Protein AF-A0A6B3CK06-F1 (afdb_monomer_lite)

Foldseek 3Di:
DDDDLVQAVVLLVAWGDDPQWTWHDDPDFKIWIWGDDPVGIDIDMDGSVVSVVVSVVVVVVVVPDDPPD

pLDDT: mean 93.3, std 9.47, range [57.38, 98.44]

Structure (mmCIF, N/CA/C/O backbone):
data_AF-A0A6B3CK06-F1
#
_entry.id   AF-A0A6B3CK06-F1
#
loop_
_atom_site.group_PDB
_atom_site.id
_atom_site.type_symbol
_atom_site.label_atom_id
_atom_site.label_alt_id
_atom_site.label_comp_id
_atom_site.label_asym_id
_atom_site.label_entity_id
_atom_site.label_seq_id
_atom_site.pdbx_PDB_ins_code
_atom_site.Cartn_x
_atom_site.Cartn_y
_atom_site.Cartn_z
_atom_site.occupancy
_atom_site.B_iso_or_equiv
_atom_site.auth_seq_id
_atom_site.auth_comp_id
_atom_site.auth_asym_id
_atom_site.auth_atom_id
_atom_site.pdbx_PDB_model_num
ATOM 1 N N . TRP A 1 1 ? 0.015 10.663 -10.779 1.00 85.25 1 TRP A N 1
ATOM 2 C CA . TRP A 1 1 ? -0.659 9.352 -10.841 1.00 85.25 1 TRP A CA 1
ATOM 3 C C . TRP A 1 1 ? -2.013 9.435 -10.167 1.00 85.25 1 TRP A C 1
ATOM 5 O O . TRP A 1 1 ? -2.147 10.167 -9.193 1.00 85.25 1 TRP A O 1
ATOM 15 N N . THR A 1 2 ? -2.989 8.692 -10.671 1.00 92.19 2 THR A N 1
ATOM 16 C CA . THR A 1 2 ? -4.291 8.458 -10.038 1.00 92.19 2 THR A CA 1
ATOM 17 C C . THR A 1 2 ? -4.506 6.951 -9.980 1.00 92.19 2 THR A C 1
ATOM 19 O O . THR A 1 2 ? -4.095 6.234 -10.887 1.00 92.19 2 THR A O 1
ATOM 22 N N . PHE A 1 3 ? -5.086 6.460 -8.894 1.00 94.31 3 PHE A N 1
ATOM 23 C CA . PHE A 1 3 ? -5.356 5.038 -8.685 1.00 94.31 3 PHE A CA 1
ATOM 24 C C . PHE A 1 3 ? -6.505 4.890 -7.693 1.00 94.31 3 PHE A C 1
ATOM 26 O O . PHE A 1 3 ? -6.861 5.843 -6.987 1.00 94.31 3 PHE A O 1
ATOM 33 N N . SER A 1 4 ? -7.115 3.708 -7.6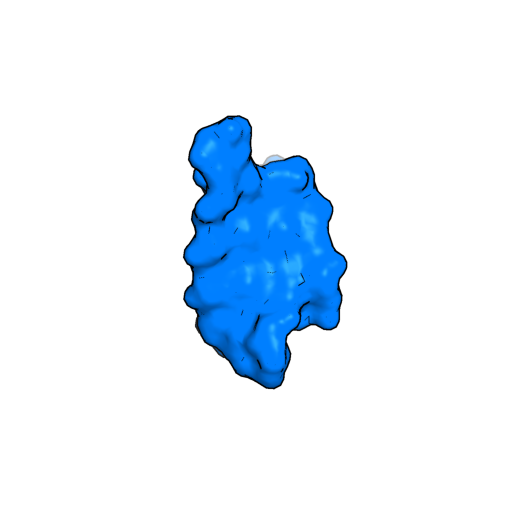57 1.00 96.06 4 SER A N 1
ATOM 34 C CA . SER A 1 4 ? -8.294 3.481 -6.834 1.00 96.06 4 SER A CA 1
ATOM 35 C C . SER A 1 4 ? -7.970 3.531 -5.336 1.00 96.06 4 SER A C 1
ATOM 37 O O . SER A 1 4 ? -6.932 3.067 -4.862 1.00 96.06 4 SER A O 1
ATOM 39 N N . ARG A 1 5 ? -8.909 4.051 -4.537 1.00 96.44 5 ARG A N 1
ATOM 40 C CA . ARG A 1 5 ? -8.830 3.946 -3.071 1.00 96.44 5 ARG A CA 1
ATOM 41 C C . ARG A 1 5 ? -8.799 2.481 -2.614 1.00 96.44 5 ARG A C 1
ATOM 43 O O . ARG A 1 5 ? -8.122 2.155 -1.643 1.00 96.44 5 ARG A O 1
ATOM 50 N N . ALA A 1 6 ? -9.508 1.612 -3.335 1.00 97.12 6 ALA A N 1
ATOM 51 C CA . ALA A 1 6 ? -9.530 0.176 -3.086 1.00 97.12 6 ALA A CA 1
ATOM 52 C C . ALA A 1 6 ? -8.133 -0.454 -3.205 1.00 97.12 6 ALA A C 1
ATOM 54 O O . ALA A 1 6 ? -7.787 -1.298 -2.380 1.00 97.12 6 ALA A O 1
ATOM 55 N N . LEU A 1 7 ? -7.302 -0.000 -4.154 1.00 97.88 7 LEU A N 1
ATOM 56 C CA . LEU A 1 7 ? -5.922 -0.467 -4.283 1.00 97.88 7 LEU A CA 1
ATOM 57 C C . LEU A 1 7 ? -5.105 -0.213 -3.007 1.00 97.88 7 LEU A C 1
ATOM 59 O O . LEU A 1 7 ? -4.380 -1.100 -2.563 1.00 97.88 7 LEU A O 1
ATOM 63 N N . LEU A 1 8 ? -5.250 0.955 -2.370 1.00 96.88 8 LEU A N 1
ATOM 64 C CA . LEU A 1 8 ? -4.575 1.233 -1.092 1.00 96.88 8 LEU A CA 1
ATOM 65 C C . LEU A 1 8 ? -5.055 0.313 0.030 1.00 96.88 8 LEU A C 1
ATOM 67 O O . LEU A 1 8 ? -4.260 -0.148 0.844 1.00 96.88 8 LEU A O 1
ATOM 71 N N . GLU A 1 9 ? -6.360 0.056 0.094 1.00 97.50 9 GLU A N 1
ATOM 72 C CA . GLU A 1 9 ? -6.955 -0.798 1.125 1.00 97.50 9 GLU A CA 1
ATOM 73 C C . GLU A 1 9 ? -6.489 -2.248 1.004 1.00 97.50 9 GLU A C 1
ATOM 75 O O . GLU A 1 9 ? -6.191 -2.890 2.013 1.00 97.50 9 GLU A O 1
ATOM 80 N N . GLN A 1 10 ? -6.404 -2.751 -0.226 1.00 97.94 10 GLN A N 1
ATOM 81 C CA . GLN A 1 10 ? -5.870 -4.076 -0.526 1.00 97.94 10 GLN A CA 1
ATOM 82 C C . GLN A 1 10 ? -4.368 -4.131 -0.233 1.00 97.94 10 GLN A C 1
ATOM 84 O O . GLN A 1 10 ? -3.923 -5.020 0.492 1.00 97.94 10 GLN A O 1
ATOM 89 N N . GLY A 1 11 ? -3.625 -3.126 -0.701 1.00 97.44 11 GLY A N 1
ATOM 90 C CA . GLY A 1 11 ? -2.179 -2.986 -0.539 1.00 97.44 11 GLY A CA 1
ATOM 91 C C . GLY A 1 11 ? -1.698 -2.867 0.908 1.00 97.44 11 GLY A C 1
ATOM 92 O O . GLY A 1 11 ? -0.560 -3.210 1.210 1.00 97.44 11 GLY A O 1
ATOM 93 N N . LEU A 1 12 ? -2.558 -2.426 1.831 1.00 96.69 12 LEU A N 1
ATOM 94 C CA . LEU A 1 12 ? -2.277 -2.447 3.272 1.00 96.69 12 LEU A CA 1
ATOM 95 C C . LEU A 1 12 ? -2.390 -3.847 3.897 1.00 96.69 12 LEU A C 1
ATOM 97 O O . LEU A 1 12 ? -1.883 -4.060 4.998 1.00 96.69 12 LEU A O 1
ATOM 101 N N . ARG A 1 13 ? -3.084 -4.785 3.241 1.00 95.88 13 ARG A N 1
ATOM 102 C CA . ARG A 1 13 ? -3.322 -6.151 3.742 1.00 95.88 13 ARG A CA 1
ATOM 103 C C . ARG A 1 13 ? -2.359 -7.160 3.128 1.00 95.88 13 ARG A C 1
ATOM 105 O O . ARG A 1 13 ? -1.884 -8.049 3.826 1.00 95.88 13 ARG A O 1
ATOM 112 N N . ALA A 1 14 ? -2.096 -7.030 1.834 1.00 97.44 14 ALA A N 1
ATOM 113 C CA . ALA A 1 14 ? -1.219 -7.897 1.060 1.00 97.44 14 ALA A CA 1
ATOM 114 C C . ALA A 1 14 ? -0.724 -7.142 -0.185 1.00 97.44 14 ALA A C 1
ATOM 116 O O . ALA A 1 14 ? -1.327 -6.133 -0.548 1.00 97.44 14 ALA A O 1
ATOM 117 N N . PRO A 1 15 ? 0.342 -7.606 -0.859 1.00 98.38 15 PRO A N 1
ATOM 118 C CA . PRO A 1 15 ? 0.757 -7.022 -2.130 1.00 98.38 15 PRO A CA 1
ATOM 119 C C . PRO A 1 15 ? -0.391 -6.970 -3.152 1.00 98.38 15 PRO A C 1
ATOM 121 O O . PRO A 1 15 ? -1.038 -7.982 -3.418 1.00 98.38 15 PRO A O 1
ATOM 124 N N . ALA A 1 16 ? -0.629 -5.792 -3.728 1.00 98.44 16 ALA A N 1
ATOM 125 C CA . ALA A 1 16 ? -1.684 -5.506 -4.697 1.00 98.44 16 ALA A CA 1
ATOM 126 C C . ALA A 1 16 ? -1.172 -4.556 -5.796 1.00 98.44 16 ALA A C 1
ATOM 128 O O . ALA A 1 16 ? -0.168 -3.861 -5.620 1.00 98.44 16 ALA A O 1
ATOM 129 N N . GLY A 1 17 ? -1.844 -4.520 -6.949 1.00 97.88 17 GLY A N 1
ATOM 130 C CA . GLY A 1 17 ? -1.443 -3.662 -8.065 1.00 97.88 17 GLY A CA 1
ATOM 131 C C . GLY A 1 17 ? -2.570 -3.364 -9.046 1.00 97.88 17 GLY A C 1
ATOM 132 O O . GLY A 1 17 ? -3.434 -4.208 -9.267 1.00 97.88 17 GLY A O 1
ATOM 133 N N . GLU A 1 18 ? -2.528 -2.176 -9.646 1.00 97.69 18 GLU A N 1
ATOM 134 C CA . GLU A 1 18 ? -3.446 -1.721 -10.695 1.00 97.69 18 GLU A CA 1
ATOM 135 C C . GLU A 1 18 ? -2.658 -0.868 -11.700 1.00 97.69 18 GLU A C 1
ATOM 137 O O . GLU A 1 18 ? -2.076 0.154 -11.330 1.00 97.69 18 GLU A O 1
ATOM 142 N N . GLY A 1 19 ? -2.603 -1.306 -12.963 1.00 95.56 19 GLY A N 1
ATOM 143 C CA . GLY A 1 19 ? -1.786 -0.660 -13.994 1.00 95.56 19 GLY A CA 1
ATOM 144 C C . GLY A 1 19 ? -0.323 -0.523 -13.563 1.00 95.56 19 GLY A C 1
ATOM 145 O O . GLY A 1 19 ? 0.324 -1.505 -13.193 1.00 95.56 19 GLY A O 1
ATOM 146 N N . ASP A 1 20 ? 0.167 0.714 -13.568 1.00 96.69 20 ASP A N 1
ATOM 147 C CA . ASP A 1 20 ? 1.548 1.057 -13.225 1.00 96.69 20 ASP A CA 1
ATOM 148 C C . ASP A 1 20 ? 1.795 1.230 -11.714 1.00 96.69 20 ASP A C 1
ATOM 150 O O . ASP A 1 20 ? 2.913 1.541 -11.293 1.00 96.69 20 ASP A O 1
ATOM 154 N N . VAL A 1 21 ? 0.767 1.048 -10.879 1.00 98.25 21 VAL A N 1
ATOM 155 C CA . VAL A 1 21 ? 0.853 1.254 -9.428 1.00 98.25 21 VAL A CA 1
ATOM 156 C C . VAL A 1 21 ? 0.900 -0.083 -8.699 1.00 98.25 21 VAL A C 1
ATOM 158 O O . VAL A 1 21 ? 0.056 -0.956 -8.905 1.00 98.25 21 VAL A O 1
ATOM 161 N N . ARG A 1 22 ? 1.875 -0.238 -7.803 1.00 98.25 22 ARG A N 1
ATOM 162 C CA . ARG A 1 22 ? 2.026 -1.401 -6.915 1.00 98.25 22 ARG A CA 1
ATOM 163 C C . ARG A 1 22 ? 2.007 -0.930 -5.466 1.00 98.25 22 ARG A C 1
ATOM 165 O O . ARG A 1 22 ? 2.610 0.090 -5.154 1.00 98.25 22 ARG A O 1
ATOM 172 N N . VAL A 1 23 ? 1.318 -1.653 -4.585 1.00 98.38 23 VAL A N 1
ATOM 173 C CA . VAL A 1 23 ? 1.214 -1.327 -3.154 1.00 98.38 23 VAL A CA 1
ATOM 174 C C . VAL A 1 23 ? 1.387 -2.592 -2.322 1.00 98.38 23 VAL A C 1
ATOM 176 O O . VAL A 1 23 ? 0.759 -3.605 -2.619 1.00 98.38 23 VAL A O 1
ATOM 179 N N . TRP A 1 24 ? 2.211 -2.561 -1.277 1.00 98.38 24 TRP A N 1
ATOM 180 C CA . TRP A 1 24 ? 2.366 -3.698 -0.361 1.00 98.38 24 TRP A CA 1
ATOM 181 C C . TRP A 1 24 ? 2.750 -3.256 1.054 1.00 98.38 24 TRP A C 1
ATOM 183 O O . TRP A 1 24 ? 3.349 -2.188 1.237 1.00 98.38 24 TRP A O 1
ATOM 193 N N . PRO A 1 25 ? 2.452 -4.082 2.077 1.00 97.62 25 PRO A N 1
ATOM 194 C CA . PRO A 1 25 ? 2.961 -3.845 3.417 1.00 97.62 25 PRO A CA 1
ATOM 195 C C . PRO A 1 25 ? 4.470 -4.108 3.456 1.00 97.62 25 PRO A C 1
ATOM 197 O O . PRO A 1 25 ? 4.962 -5.098 2.914 1.00 97.62 25 PRO A O 1
ATOM 200 N N . CYS A 1 26 ? 5.209 -3.247 4.147 1.00 96.81 26 CYS A N 1
ATOM 201 C CA . CYS A 1 26 ? 6.640 -3.397 4.376 1.00 96.81 26 CYS A CA 1
ATOM 202 C C . CYS A 1 26 ? 6.912 -3.384 5.882 1.00 96.81 26 CYS A C 1
ATOM 204 O O . CYS A 1 26 ? 6.818 -2.362 6.564 1.00 96.81 26 CYS A O 1
ATOM 206 N N . GLY A 1 27 ? 7.199 -4.564 6.431 1.00 93.12 27 GLY A N 1
ATOM 207 C CA . GLY A 1 27 ? 7.317 -4.751 7.874 1.00 93.12 27 GLY A CA 1
ATOM 208 C C . GLY A 1 27 ? 5.992 -4.526 8.613 1.00 93.12 27 GLY A C 1
ATOM 209 O O . GLY A 1 27 ? 4.904 -4.654 8.059 1.00 93.12 27 GLY A O 1
ATOM 210 N N . ARG A 1 28 ? 6.078 -4.216 9.912 1.00 90.50 28 ARG A N 1
ATOM 211 C CA . ARG A 1 28 ? 4.891 -4.106 10.782 1.00 90.50 28 ARG A CA 1
ATOM 212 C C . ARG A 1 28 ? 4.148 -2.776 10.670 1.00 90.50 28 ARG A C 1
ATOM 214 O O . ARG A 1 28 ? 2.979 -2.701 11.041 1.00 90.50 28 ARG A O 1
ATOM 221 N N . VAL A 1 29 ? 4.827 -1.715 10.241 1.00 96.19 29 VAL A N 1
ATOM 222 C CA . VAL A 1 29 ? 4.329 -0.340 10.413 1.00 96.19 29 VAL A CA 1
ATOM 223 C C . VAL A 1 29 ? 4.381 0.506 9.151 1.00 96.19 29 VAL A C 1
ATOM 225 O O . VAL A 1 29 ? 3.908 1.638 9.202 1.00 96.19 29 VAL A O 1
ATOM 228 N N . GLN A 1 30 ? 4.894 -0.018 8.037 1.00 97.81 30 GLN A N 1
ATOM 229 C CA . GLN A 1 30 ? 4.996 0.731 6.789 1.00 97.81 30 GLN A CA 1
ATOM 230 C C . GLN A 1 30 ? 4.238 0.060 5.646 1.00 97.81 30 GLN A C 1
ATOM 232 O O . GLN A 1 30 ? 4.015 -1.154 5.644 1.00 97.81 30 GLN A O 1
ATOM 237 N N . ALA A 1 31 ? 3.878 0.881 4.667 1.00 97.81 31 ALA A N 1
ATOM 238 C CA . ALA A 1 31 ? 3.399 0.479 3.358 1.00 97.81 31 ALA A CA 1
ATOM 239 C C . ALA A 1 31 ? 4.238 1.190 2.302 1.00 97.81 31 ALA A C 1
ATOM 241 O O . ALA A 1 31 ? 4.627 2.348 2.484 1.00 97.81 31 ALA A O 1
ATOM 242 N N . VAL A 1 32 ? 4.503 0.491 1.206 1.00 98.25 32 VAL A N 1
ATOM 243 C CA . VAL A 1 32 ? 5.239 1.025 0.064 1.00 98.25 32 VAL A CA 1
ATOM 244 C C . VAL A 1 32 ? 4.288 1.140 -1.112 1.00 98.25 32 VAL A C 1
ATOM 246 O O . VAL A 1 32 ? 3.451 0.262 -1.321 1.00 98.25 32 VAL A O 1
ATOM 249 N N . ILE A 1 33 ? 4.417 2.235 -1.854 1.00 98.25 33 ILE A N 1
ATOM 250 C CA . ILE A 1 33 ? 3.761 2.455 -3.136 1.00 98.25 33 ILE A CA 1
ATOM 251 C C . ILE A 1 33 ? 4.847 2.669 -4.179 1.00 98.25 33 ILE A C 1
ATOM 253 O O . ILE A 1 33 ? 5.677 3.566 -4.037 1.00 98.25 33 ILE A O 1
ATOM 257 N N . GLU A 1 34 ? 4.814 1.869 -5.232 1.00 98.25 34 GLU A N 1
ATOM 258 C CA . GLU A 1 34 ? 5.637 2.049 -6.419 1.00 98.25 34 GLU A CA 1
ATOM 259 C C . GLU A 1 34 ? 4.801 2.556 -7.585 1.00 98.25 34 GLU A C 1
ATOM 261 O O . GLU A 1 34 ? 3.708 2.051 -7.852 1.00 98.25 34 GLU A O 1
ATOM 266 N N . PHE A 1 35 ? 5.359 3.526 -8.301 1.00 97.62 35 PHE A N 1
ATOM 267 C CA . PHE A 1 35 ? 4.825 4.081 -9.534 1.00 97.62 35 PHE A CA 1
ATOM 268 C C . PHE A 1 35 ? 5.787 3.789 -10.677 1.00 97.62 35 PHE A C 1
ATOM 270 O O . PHE A 1 35 ? 6.890 4.338 -10.710 1.00 97.62 35 PHE A O 1
ATOM 277 N N . HIS A 1 36 ? 5.358 2.963 -11.621 1.00 96.38 36 HIS A N 1
ATOM 278 C CA . HIS A 1 36 ? 6.141 2.610 -12.794 1.00 96.38 36 HIS A CA 1
ATOM 279 C C . HIS A 1 36 ? 5.864 3.586 -13.943 1.00 96.38 36 HIS A C 1
ATOM 281 O O . HIS A 1 36 ? 4.757 4.091 -14.120 1.00 96.38 36 HIS A O 1
ATOM 287 N N . SER A 1 37 ? 6.888 3.881 -14.731 1.00 93.94 37 SER A N 1
ATOM 288 C CA . SER A 1 37 ? 6.770 4.565 -16.013 1.00 93.94 37 SER A CA 1
ATOM 289 C C . SER A 1 37 ? 7.841 4.035 -16.970 1.00 93.94 37 SER A C 1
ATOM 291 O O . SER A 1 37 ? 8.804 3.401 -16.530 1.00 93.94 37 SER A O 1
ATOM 293 N N . PRO A 1 38 ? 7.745 4.315 -18.282 1.00 94.12 38 PRO A N 1
ATOM 294 C CA . PRO A 1 38 ? 8.795 3.930 -19.226 1.00 94.12 38 PRO A CA 1
ATOM 295 C C . PRO A 1 38 ? 10.178 4.505 -18.881 1.00 94.12 38 PRO A C 1
ATOM 297 O O . PRO A 1 38 ? 11.191 3.981 -19.331 1.00 94.12 38 PRO A O 1
ATOM 300 N N . GLN A 1 39 ? 10.229 5.591 -18.104 1.00 93.25 39 GLN A N 1
ATOM 301 C CA . GLN A 1 39 ? 11.465 6.267 -17.709 1.00 93.25 39 GLN A CA 1
ATOM 302 C C . GLN A 1 39 ? 12.035 5.760 -16.375 1.00 93.25 39 GLN A C 1
ATOM 304 O O . GLN A 1 39 ? 13.139 6.157 -16.008 1.00 93.25 39 GLN A O 1
ATOM 309 N N . GLY A 1 40 ? 11.314 4.905 -15.643 1.00 93.56 40 GLY A N 1
ATOM 310 C CA . GLY A 1 40 ? 11.787 4.332 -14.386 1.00 93.56 40 GLY A CA 1
ATOM 311 C C . GLY A 1 40 ? 10.678 4.099 -13.366 1.00 93.56 40 GLY A C 1
ATOM 312 O O . GLY A 1 40 ? 9.501 4.009 -13.702 1.00 93.56 40 GLY A O 1
ATOM 313 N N . CYS A 1 41 ? 11.064 3.988 -12.097 1.00 95.69 41 CYS A N 1
ATOM 314 C CA . CYS A 1 41 ? 10.138 3.746 -10.997 1.00 95.69 41 CYS A CA 1
ATOM 315 C C . CYS A 1 41 ? 10.348 4.767 -9.875 1.00 95.69 41 CYS A C 1
ATOM 317 O O . CYS A 1 41 ? 11.482 5.112 -9.544 1.00 95.69 41 CYS A O 1
ATOM 319 N N . SER A 1 42 ? 9.250 5.253 -9.296 1.00 97.19 42 SER A N 1
ATOM 320 C CA . SER A 1 42 ? 9.255 6.069 -8.079 1.00 97.19 42 SER A CA 1
ATOM 321 C C . SER A 1 42 ? 8.683 5.276 -6.915 1.00 97.19 42 SER A C 1
ATOM 323 O O . SER A 1 42 ? 7.590 4.727 -7.020 1.00 97.19 42 SER A O 1
ATOM 325 N N . VAL A 1 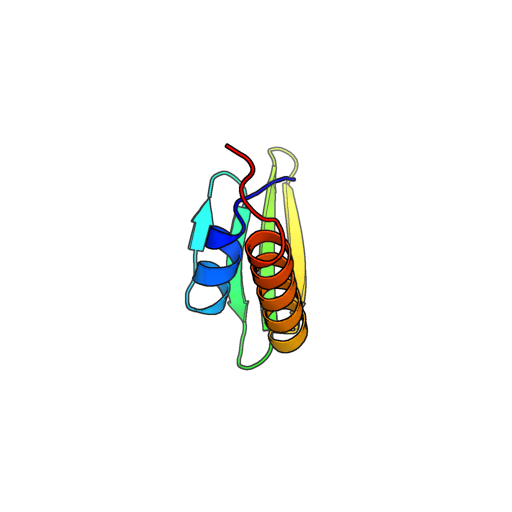43 ? 9.396 5.270 -5.792 1.00 97.50 43 VAL A N 1
ATOM 326 C CA . VAL A 1 43 ? 9.012 4.547 -4.576 1.00 97.50 43 VAL A CA 1
ATOM 327 C C . VAL A 1 43 ? 8.647 5.552 -3.491 1.00 97.50 43 VAL A C 1
ATOM 329 O O . VAL A 1 43 ? 9.416 6.469 -3.205 1.00 97.50 43 VAL A O 1
ATOM 332 N N . VAL A 1 44 ? 7.498 5.364 -2.850 1.00 97.25 44 VAL A N 1
ATOM 333 C CA . VAL A 1 44 ? 7.057 6.172 -1.710 1.00 97.25 44 VAL A CA 1
ATOM 334 C C . VAL A 1 44 ? 6.725 5.257 -0.540 1.00 97.25 44 VAL A C 1
ATOM 336 O O . VAL A 1 44 ? 6.033 4.256 -0.706 1.00 97.25 44 VAL A O 1
ATOM 339 N N . GLN A 1 45 ? 7.203 5.605 0.654 1.00 97.88 45 GLN A N 1
ATOM 340 C CA . GLN A 1 45 ? 6.924 4.861 1.880 1.00 97.88 45 GLN A CA 1
ATOM 341 C C . GLN A 1 45 ? 6.060 5.688 2.823 1.00 97.88 45 GLN A C 1
ATOM 343 O O . GLN A 1 45 ? 6.294 6.881 3.016 1.00 97.88 45 GLN A O 1
ATOM 348 N N . PHE A 1 46 ? 5.090 5.035 3.450 1.00 97.12 46 PHE A N 1
ATOM 349 C CA . PHE A 1 46 ? 4.176 5.652 4.401 1.00 97.12 46 PHE A CA 1
ATOM 350 C C . PHE A 1 46 ? 4.103 4.845 5.686 1.00 97.12 46 PHE A C 1
ATOM 352 O O . PHE A 1 46 ? 4.217 3.621 5.671 1.00 97.12 46 PHE A O 1
ATOM 359 N N . GLU A 1 47 ? 3.805 5.517 6.796 1.00 97.81 47 GLU A N 1
ATOM 360 C CA . GLU A 1 47 ? 3.333 4.824 7.989 1.00 97.81 47 GLU A CA 1
ATOM 361 C C . GLU A 1 47 ? 1.913 4.281 7.779 1.00 97.81 47 GLU A C 1
ATOM 363 O O . GLU A 1 47 ? 0.990 5.017 7.413 1.00 97.81 47 GLU A O 1
ATOM 368 N N . ASN A 1 48 ? 1.699 3.013 8.132 1.00 95.62 48 ASN A N 1
ATOM 369 C CA . ASN A 1 48 ? 0.396 2.349 8.049 1.00 95.62 48 ASN A CA 1
ATOM 370 C C . ASN A 1 48 ? -0.686 3.119 8.810 1.00 95.62 48 ASN A C 1
ATOM 372 O O . ASN A 1 48 ? -1.806 3.275 8.326 1.00 95.62 48 ASN A O 1
ATOM 376 N N . LYS A 1 49 ? -0.358 3.658 9.991 1.00 96.94 49 LYS A N 1
ATOM 377 C CA . LYS A 1 49 ? -1.315 4.421 10.808 1.00 96.94 49 LYS A CA 1
ATOM 378 C C . LYS A 1 49 ? -1.789 5.693 10.105 1.00 96.94 49 LYS A C 1
ATOM 380 O O . LYS A 1 49 ? -2.974 6.023 10.197 1.00 96.94 49 LYS A O 1
ATOM 385 N N . ALA A 1 50 ? -0.894 6.389 9.405 1.00 97.44 50 ALA A N 1
ATOM 386 C CA . ALA A 1 50 ? -1.239 7.585 8.647 1.00 97.44 50 ALA A CA 1
ATOM 387 C C . ALA A 1 50 ? -2.161 7.234 7.472 1.00 97.44 50 ALA A C 1
ATOM 389 O O . ALA A 1 50 ? -3.218 7.852 7.317 1.00 97.44 50 ALA A O 1
ATOM 390 N N . LEU A 1 51 ? -1.822 6.183 6.720 1.00 95.75 51 LEU A N 1
ATOM 391 C CA . LEU A 1 51 ? -2.603 5.746 5.563 1.00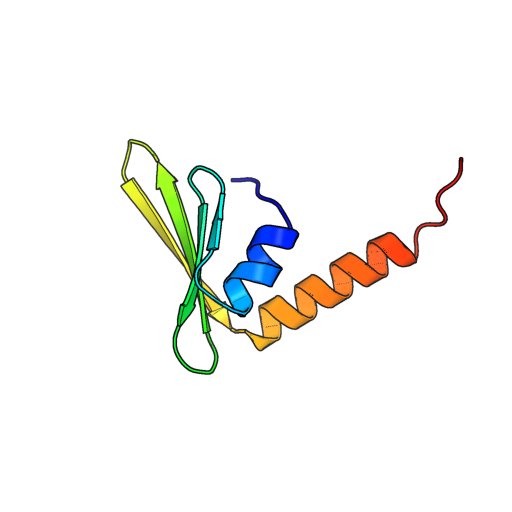 95.75 51 LEU A CA 1
ATOM 392 C C . LEU A 1 51 ? -4.001 5.247 5.961 1.00 95.75 51 LEU A C 1
ATOM 394 O O . LEU A 1 51 ? -5.001 5.657 5.378 1.00 95.75 51 LEU A O 1
ATOM 398 N N . VAL A 1 52 ? -4.099 4.447 7.028 1.00 96.50 52 VAL A N 1
ATOM 399 C CA . VAL A 1 52 ? -5.381 3.984 7.587 1.00 96.50 52 VAL A CA 1
ATOM 400 C C . VAL A 1 52 ? -6.237 5.161 8.064 1.00 96.50 52 VAL A C 1
ATOM 402 O O . VAL A 1 52 ? -7.447 5.191 7.826 1.00 96.50 52 VAL A O 1
ATOM 405 N N . ARG A 1 53 ? -5.634 6.161 8.724 1.00 97.94 53 ARG A N 1
ATOM 406 C CA . ARG A 1 53 ? -6.356 7.365 9.167 1.00 97.94 53 ARG A CA 1
ATOM 407 C C . ARG A 1 53 ? -6.884 8.166 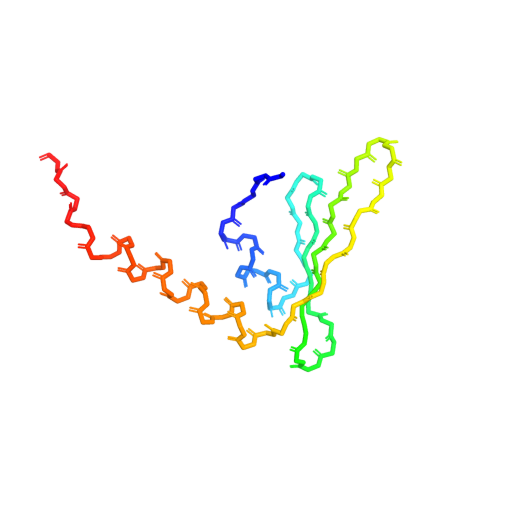7.980 1.00 97.94 53 ARG A C 1
ATOM 409 O O . ARG A 1 53 ? -8.014 8.648 8.049 1.00 97.94 53 ARG A O 1
ATOM 416 N N . PHE A 1 54 ? -6.083 8.306 6.927 1.00 96.94 54 PHE A N 1
ATOM 417 C CA . PHE A 1 54 ? -6.487 8.958 5.686 1.00 96.94 54 PHE A CA 1
ATOM 418 C C . PHE A 1 54 ? -7.663 8.220 5.035 1.00 96.94 54 PHE A C 1
ATOM 420 O O . PHE A 1 54 ? -8.719 8.821 4.850 1.00 96.94 54 PHE A O 1
ATOM 427 N N . LEU A 1 55 ? -7.539 6.908 4.805 1.00 96.81 55 LEU A N 1
ATOM 428 C CA . LEU A 1 55 ? -8.595 6.087 4.205 1.00 96.81 55 LEU A CA 1
ATOM 429 C C . LEU A 1 55 ? -9.908 6.191 4.984 1.00 96.81 55 LEU A C 1
ATOM 431 O O . LEU A 1 55 ? -10.956 6.464 4.401 1.00 96.81 55 LEU A O 1
ATOM 435 N N . ARG A 1 56 ? -9.861 6.093 6.317 1.00 97.31 56 ARG A N 1
ATOM 436 C CA . ARG A 1 56 ? -11.054 6.270 7.156 1.00 97.31 56 ARG A CA 1
ATOM 437 C C . ARG A 1 56 ? -11.736 7.623 6.930 1.00 97.31 56 ARG A C 1
ATOM 439 O O . ARG A 1 56 ? -12.958 7.671 6.841 1.00 97.31 56 ARG A O 1
ATOM 446 N N . ARG A 1 57 ? -10.969 8.714 6.818 1.00 97.31 57 ARG A N 1
ATOM 447 C CA . ARG A 1 57 ? -11.527 10.050 6.543 1.00 97.31 57 ARG A CA 1
ATOM 448 C C . ARG A 1 57 ? -12.164 10.134 5.160 1.00 97.31 57 ARG A C 1
ATOM 450 O O . ARG A 1 57 ? -13.216 10.746 5.033 1.00 97.31 57 ARG A O 1
ATOM 457 N N . THR A 1 58 ? -11.575 9.498 4.146 1.00 95.69 58 THR A N 1
ATOM 458 C CA . THR A 1 58 ? -12.168 9.484 2.797 1.00 95.69 58 THR A CA 1
ATOM 459 C C . THR A 1 58 ? -13.515 8.760 2.763 1.00 95.69 58 THR A C 1
ATOM 461 O O . THR A 1 58 ? -14.450 9.250 2.140 1.00 95.69 58 THR A O 1
ATOM 464 N N . HIS A 1 59 ? -13.660 7.651 3.496 1.00 94.88 59 HIS A N 1
ATOM 46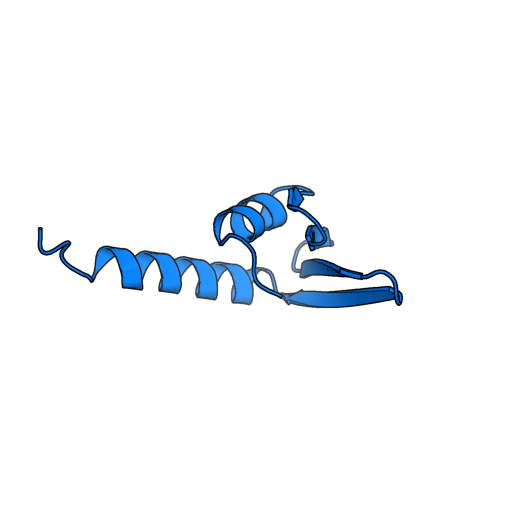5 C CA . HIS A 1 59 ? -14.947 6.963 3.651 1.00 94.88 59 HIS A CA 1
ATOM 466 C C . HIS A 1 59 ? -15.982 7.822 4.371 1.00 94.88 59 HIS A C 1
ATOM 468 O O . HIS A 1 59 ? -17.120 7.912 3.925 1.00 94.88 59 HIS A O 1
ATOM 474 N N . GLN A 1 60 ? -15.583 8.481 5.462 1.00 94.81 60 GLN A N 1
ATOM 475 C CA . GLN A 1 60 ? -16.466 9.385 6.204 1.00 94.81 60 GLN A CA 1
ATOM 476 C C . GLN A 1 60 ? -16.940 10.556 5.341 1.00 94.81 60 GLN A C 1
ATOM 478 O O . GLN A 1 60 ? -18.103 10.928 5.423 1.00 94.81 60 GLN A O 1
ATOM 483 N N . ALA A 1 61 ? -16.066 11.110 4.497 1.00 93.44 61 ALA A N 1
ATOM 484 C CA . ALA A 1 61 ? -16.424 12.196 3.593 1.00 93.44 61 ALA A CA 1
ATOM 485 C C . ALA A 1 61 ? -17.487 11.768 2.569 1.00 93.44 61 ALA A C 1
ATOM 487 O O . ALA A 1 61 ? -18.431 12.513 2.341 1.00 93.44 61 ALA A O 1
ATOM 488 N N . VAL A 1 62 ? -17.372 10.560 2.006 1.00 90.88 62 VAL A N 1
ATOM 489 C CA . VAL A 1 62 ? -18.379 10.018 1.077 1.00 90.88 62 VAL A CA 1
ATOM 490 C C . VAL A 1 62 ? -19.686 9.699 1.805 1.00 90.88 62 VAL A C 1
ATOM 492 O O . VAL A 1 62 ? -20.751 10.048 1.317 1.00 90.88 62 VAL A O 1
ATOM 495 N N . ALA A 1 63 ? -19.620 9.092 2.992 1.00 81.94 63 ALA A N 1
ATOM 496 C CA . ALA A 1 63 ? -20.811 8.767 3.779 1.00 81.94 63 ALA A CA 1
ATOM 497 C C . ALA A 1 63 ? -21.567 10.011 4.284 1.00 81.94 63 ALA A C 1
ATOM 499 O O . ALA A 1 63 ? -22.774 9.953 4.494 1.00 81.94 63 ALA A O 1
ATOM 500 N N . ALA A 1 64 ? -20.864 11.128 4.497 1.00 74.50 64 ALA A N 1
ATOM 501 C CA . ALA A 1 64 ? -21.452 12.391 4.935 1.00 74.50 64 ALA A CA 1
ATOM 502 C C . ALA A 1 64 ? -22.089 13.202 3.796 1.00 74.50 64 ALA A C 1
ATOM 504 O O . ALA A 1 64 ? -22.796 14.167 4.079 1.00 74.50 64 ALA A O 1
ATOM 505 N N . GLN A 1 65 ? -21.852 12.845 2.5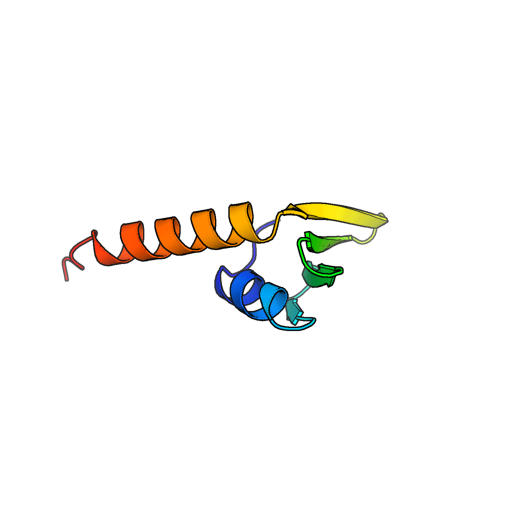30 1.00 66.94 65 GLN A N 1
ATOM 506 C CA . GLN A 1 65 ? -22.576 13.429 1.406 1.00 66.94 65 GLN A CA 1
ATOM 507 C C . GLN A 1 65 ? -23.890 12.657 1.228 1.00 66.94 65 GLN A C 1
ATOM 509 O O . GLN A 1 65 ? -23.846 11.488 0.840 1.00 66.94 65 GLN A O 1
ATOM 514 N N . PRO A 1 66 ? -25.067 13.259 1.502 1.00 61.38 66 PRO A N 1
ATOM 515 C CA . PRO A 1 66 ? -26.320 12.637 1.112 1.00 61.38 66 PRO A CA 1
ATOM 516 C C . PRO A 1 66 ? -26.287 12.530 -0.409 1.00 61.38 66 PRO A C 1
ATOM 518 O O . PRO A 1 66 ? -26.058 13.530 -1.092 1.00 61.38 66 PRO A O 1
ATOM 521 N N . VAL A 1 67 ? -26.475 11.325 -0.940 1.00 65.56 67 VAL A N 1
ATOM 522 C CA . VAL A 1 67 ? -26.654 11.142 -2.378 1.00 65.56 67 VAL A CA 1
ATOM 523 C C . VAL A 1 67 ? -27.975 11.822 -2.733 1.00 65.56 67 VAL A C 1
ATOM 525 O O . VAL A 1 67 ? -29.046 11.257 -2.526 1.00 65.56 67 VAL A O 1
ATOM 528 N N . ALA A 1 68 ? -27.904 13.078 -3.173 1.00 60.97 68 ALA A N 1
ATOM 529 C CA . ALA A 1 68 ? -29.017 13.741 -3.825 1.00 60.97 68 ALA A CA 1
ATOM 530 C C . ALA A 1 68 ? -29.178 13.065 -5.191 1.00 60.97 68 ALA A C 1
ATOM 532 O O . ALA A 1 68 ? -28.373 13.292 -6.096 1.00 60.97 68 ALA A O 1
ATOM 533 N N . HIS A 1 69 ? -30.147 12.156 -5.271 1.00 57.38 69 HIS A N 1
ATOM 534 C CA . HIS A 1 69 ? -30.703 11.682 -6.532 1.00 57.38 69 HIS A CA 1
ATOM 535 C C . HIS A 1 69 ? -31.704 12.705 -7.064 1.00 57.38 69 HIS A C 1
ATOM 537 O O . HIS A 1 69 ? -32.475 13.244 -6.236 1.00 57.38 69 HIS A O 1
#

Radius of gyration: 13.74 Å; chains: 1; bounding box: 42×22×30 Å

Sequence (69 aa):
WTFSRALLEQGLRAPAGEGDVRVWPCGRVQAVIEFHSPQGCSVVQFENKALVRFLRRTHQAVAAQPVAH

Secondary structure (DSSP, 8-state):
----HHHHHHHTTS-EEETTEEEEEETTTEEEEEEEETTEEEEEEEEHHHHHHHHHHHHHHHHTS----